Protein AF-A0A9J6BSJ5-F1 (afdb_monomer)

Foldseek 3Di:
DFWAWADKAKVVGAKAWPDDDDARDPDDTDIDGDDDPVPQKMKMWIAHNNRDIDIDIDGNPDPPADPVRVVVVVVVVVVVVVVVVVVVVVVVVVVVD

pLDDT: mean 87.72, std 9.27, range [51.38, 98.25]

Nearest PDB structures (foldseek):
  8gl6-assembly1_D  TM=4.924E-01  e=3.866E+00  Flavobacterium johnsoniae
  1qpx-assembly1_A  TM=4.920E-01  e=9.044E+00  Escherichia coli
  8sr0-assembly1_X  TM=4.130E-01  e=8.075E+00  Homo sapiens

Structure (mmCIF, N/CA/C/O backbone):
data_AF-A0A9J6BSJ5-F1
#
_entry.id   AF-A0A9J6BSJ5-F1
#
loop_
_atom_site.group_PDB
_atom_site.id
_atom_site.type_symbol
_atom_site.label_atom_id
_atom_site.label_alt_id
_atom_site.label_comp_id
_atom_site.label_asym_id
_atom_site.label_entity_id
_atom_site.label_seq_id
_atom_site.pdbx_PDB_ins_code
_atom_site.Cartn_x
_atom_site.Cartn_y
_atom_site.Cartn_z
_atom_site.occupancy
_atom_site.B_iso_or_equiv
_atom_site.auth_seq_id
_atom_site.auth_comp_id
_atom_site.auth_asym_id
_atom_site.auth_atom_id
_atom_site.pdbx_PDB_model_num
ATOM 1 N N . MET A 1 1 ? 21.051 12.682 -23.744 1.00 51.38 1 MET A N 1
ATOM 2 C CA . MET A 1 1 ? 19.849 11.823 -23.658 1.00 51.38 1 MET A CA 1
ATOM 3 C C . MET A 1 1 ? 20.284 10.402 -23.303 1.00 51.38 1 MET A C 1
ATOM 5 O O . MET A 1 1 ? 20.485 9.601 -24.200 1.00 51.38 1 MET A O 1
ATOM 9 N N . GLN A 1 2 ? 20.539 10.109 -22.024 1.00 67.94 2 GLN A N 1
ATOM 10 C CA . GLN A 1 2 ? 21.129 8.825 -21.585 1.00 67.94 2 GLN A CA 1
ATOM 11 C C . GLN A 1 2 ? 20.303 8.121 -20.488 1.00 67.94 2 GLN A C 1
ATOM 13 O O . GLN A 1 2 ? 20.798 7.215 -19.839 1.00 67.94 2 GLN A O 1
ATOM 18 N N . THR A 1 3 ? 19.058 8.536 -20.234 1.00 80.88 3 THR A N 1
ATOM 19 C CA . THR A 1 3 ? 18.275 8.051 -19.074 1.00 80.88 3 THR A CA 1
ATOM 20 C C . THR A 1 3 ? 16.784 7.865 -19.377 1.00 80.88 3 THR A C 1
ATOM 22 O O . THR A 1 3 ? 15.946 8.071 -18.509 1.00 80.88 3 THR A O 1
ATOM 25 N N . GLY A 1 4 ? 16.434 7.518 -20.617 1.00 89.06 4 GLY A N 1
ATOM 26 C CA . GLY A 1 4 ? 15.037 7.306 -21.009 1.00 89.06 4 GLY A CA 1
ATOM 27 C C . GLY A 1 4 ? 14.550 5.875 -20.777 1.00 89.06 4 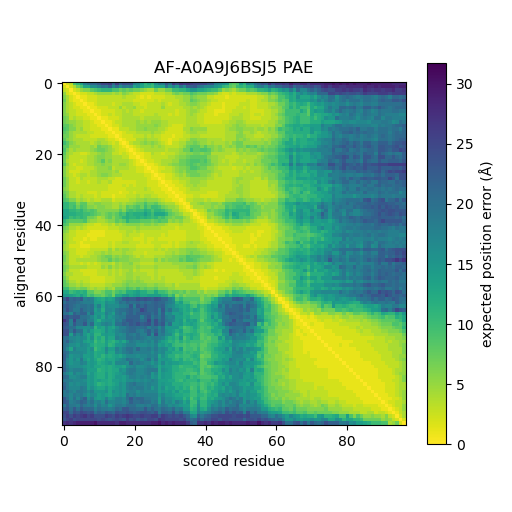GLY A C 1
ATOM 28 O O . GLY A 1 4 ? 15.348 4.936 -20.813 1.00 89.06 4 GLY A O 1
ATOM 29 N N . LEU A 1 5 ? 13.240 5.704 -20.588 1.00 91.19 5 LEU A N 1
ATOM 30 C CA . LEU A 1 5 ? 12.600 4.410 -20.352 1.00 91.19 5 LEU A CA 1
ATOM 31 C C . LEU A 1 5 ? 12.732 3.501 -21.582 1.00 91.19 5 LEU A C 1
ATOM 33 O O . LEU A 1 5 ? 12.286 3.847 -22.673 1.00 91.19 5 LEU A O 1
ATOM 37 N N . LEU A 1 6 ? 13.320 2.320 -21.407 1.00 92.19 6 LEU A N 1
ATOM 38 C CA . LEU A 1 6 ? 13.467 1.298 -22.444 1.00 92.19 6 LEU A CA 1
ATOM 39 C C . LEU A 1 6 ? 12.345 0.261 -22.372 1.00 92.19 6 LEU A C 1
ATOM 41 O O . LEU A 1 6 ? 11.740 -0.069 -23.387 1.00 92.19 6 LEU A O 1
ATOM 45 N N . SER A 1 7 ? 12.083 -0.286 -21.185 1.00 89.81 7 SER A N 1
ATOM 46 C CA . SER A 1 7 ? 11.036 -1.295 -21.005 1.00 89.81 7 SER A CA 1
ATOM 47 C C . SER A 1 7 ? 10.517 -1.318 -19.576 1.00 89.81 7 SER A C 1
ATOM 49 O O . SER A 1 7 ? 11.223 -0.939 -18.645 1.00 89.81 7 SER A O 1
ATOM 51 N N . MET A 1 8 ? 9.286 -1.789 -19.407 1.00 91.12 8 MET A N 1
ATOM 52 C CA . MET A 1 8 ? 8.659 -2.002 -18.108 1.00 91.12 8 MET A CA 1
ATOM 53 C C . MET A 1 8 ? 8.035 -3.396 -18.093 1.00 91.12 8 MET A C 1
ATOM 55 O O . MET A 1 8 ? 7.424 -3.812 -19.077 1.00 91.12 8 MET A O 1
ATOM 59 N N . ARG A 1 9 ? 8.222 -4.132 -16.999 1.00 92.19 9 ARG A N 1
ATOM 60 C CA . ARG A 1 9 ? 7.686 -5.484 -16.800 1.00 92.19 9 ARG A CA 1
ATOM 61 C C . ARG A 1 9 ? 7.136 -5.620 -15.389 1.00 92.19 9 ARG A C 1
ATOM 63 O O . ARG A 1 9 ? 7.602 -4.931 -14.486 1.00 92.19 9 ARG A O 1
ATOM 70 N N . SER A 1 10 ? 6.178 -6.517 -15.201 1.00 92.06 10 SER A N 1
ATOM 71 C CA . SER A 1 10 ? 5.682 -6.898 -13.880 1.00 92.06 10 SER A CA 1
ATOM 72 C C . SER A 1 10 ? 5.978 -8.364 -13.593 1.00 92.06 10 SER A C 1
ATOM 74 O O . SER A 1 10 ? 5.979 -9.188 -14.506 1.00 92.06 10 SER A O 1
ATOM 76 N N . THR A 1 11 ? 6.175 -8.678 -12.319 1.00 91.25 11 THR A N 1
ATOM 77 C CA . THR A 1 11 ? 6.203 -10.039 -11.789 1.00 91.25 11 THR A CA 1
ATOM 78 C C . THR A 1 11 ? 5.156 -10.127 -10.674 1.00 91.25 11 THR A C 1
ATOM 80 O O . THR A 1 11 ? 5.326 -9.440 -9.659 1.00 91.25 11 THR A O 1
ATOM 83 N N . PRO A 1 12 ? 4.087 -10.926 -10.839 1.00 88.88 12 PRO A N 1
ATOM 84 C CA . PRO A 1 12 ? 3.778 -11.764 -12.009 1.00 88.88 12 PRO A CA 1
ATOM 85 C C . PRO A 1 12 ? 3.428 -10.938 -13.266 1.00 88.88 12 PRO A C 1
ATOM 87 O O . PRO A 1 12 ? 3.158 -9.733 -13.195 1.00 88.88 12 PRO A O 1
ATOM 90 N N . GLU A 1 13 ? 3.478 -11.576 -14.437 1.00 87.62 13 GLU A N 1
ATOM 91 C CA . GLU A 1 13 ? 3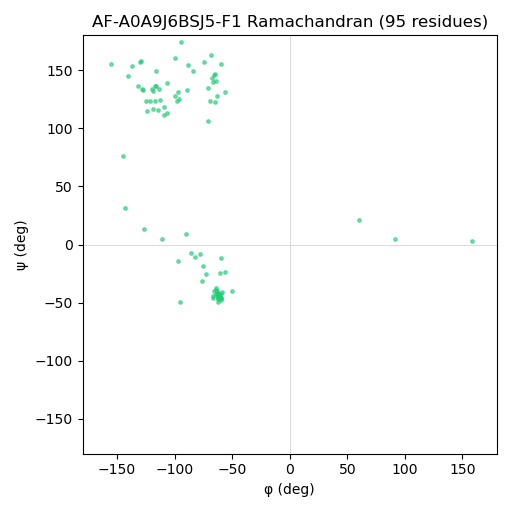.149 -10.916 -15.706 1.00 87.62 13 GLU A CA 1
ATOM 92 C C . GLU A 1 13 ? 1.659 -10.540 -15.756 1.00 87.62 13 GLU A C 1
ATOM 94 O O . GLU A 1 13 ? 0.799 -11.298 -15.316 1.00 87.62 13 GLU A O 1
ATOM 99 N N . GLY A 1 14 ? 1.349 -9.355 -16.285 1.00 87.06 14 GLY A N 1
ATOM 100 C CA . GLY A 1 14 ? -0.028 -8.839 -16.325 1.00 87.06 14 GLY A CA 1
ATOM 101 C C . GLY A 1 14 ? -0.149 -7.320 -16.461 1.00 87.06 14 GLY A C 1
ATOM 102 O O . GLY A 1 14 ? -1.250 -6.776 -16.415 1.00 87.06 14 GLY A O 1
ATOM 103 N N . LEU A 1 15 ? 0.972 -6.612 -16.599 1.00 89.38 15 LEU A N 1
ATOM 104 C CA . LEU A 1 15 ? 0.991 -5.174 -16.821 1.00 89.38 15 LEU A CA 1
ATOM 105 C C . LEU A 1 15 ? 0.465 -4.817 -18.222 1.00 89.38 15 LEU A C 1
ATOM 107 O O . LEU A 1 15 ? 1.022 -5.245 -19.231 1.00 89.38 15 LEU A O 1
ATOM 111 N N . VAL A 1 16 ? -0.569 -3.980 -18.284 1.00 91.44 16 VAL A N 1
ATOM 112 C CA . VAL A 1 16 ? -1.173 -3.485 -19.527 1.00 91.44 16 VAL A CA 1
ATOM 113 C C . VAL A 1 16 ? -0.846 -2.006 -19.692 1.00 91.44 16 VAL A C 1
ATOM 11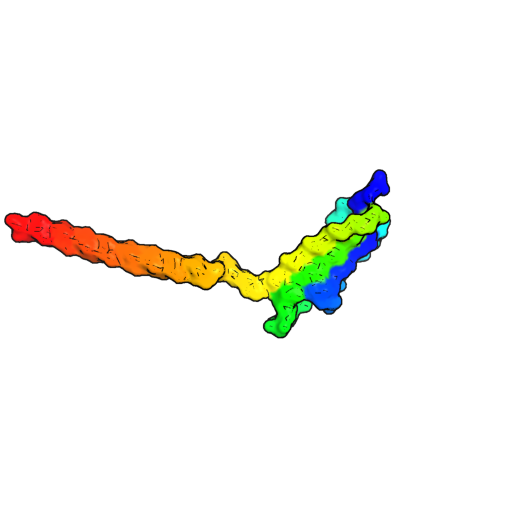5 O O . VAL A 1 16 ? -1.239 -1.178 -18.869 1.00 91.44 16 VAL A O 1
ATOM 118 N N . LEU A 1 17 ? -0.133 -1.649 -20.759 1.00 90.00 17 LEU A N 1
ATOM 119 C CA . LEU A 1 17 ? 0.132 -0.247 -21.077 1.00 90.00 17 LEU A CA 1
ATOM 120 C C . LEU A 1 17 ? -1.133 0.458 -21.561 1.00 90.00 17 LEU A C 1
ATOM 122 O O . LEU A 1 17 ? -1.856 -0.067 -22.405 1.00 90.00 17 LEU A O 1
ATOM 126 N N . ARG A 1 18 ? -1.380 1.671 -21.051 1.00 87.62 18 ARG A N 1
ATOM 127 C CA . ARG A 1 18 ? -2.510 2.500 -21.503 1.00 87.62 18 ARG A CA 1
ATOM 128 C C . ARG A 1 18 ? -2.245 3.153 -22.852 1.00 87.62 18 ARG A C 1
ATOM 130 O O . ARG A 1 18 ? -3.177 3.355 -23.624 1.00 87.62 18 ARG A O 1
ATOM 137 N N . SER A 1 19 ? -0.985 3.470 -23.127 1.00 86.50 19 SER A N 1
ATOM 138 C CA . SER A 1 19 ? -0.529 4.046 -24.385 1.00 86.50 19 SER A CA 1
ATOM 139 C C . SER A 1 19 ? 0.811 3.431 -24.798 1.00 86.50 19 SER A C 1
ATOM 141 O O . SER A 1 19 ? 1.641 3.112 -23.941 1.00 86.50 19 SER A O 1
ATOM 143 N N . PRO A 1 20 ? 1.045 3.238 -26.108 1.00 86.00 20 PRO A N 1
ATOM 144 C CA . PRO A 1 20 ? 2.368 2.890 -26.601 1.00 86.00 20 PRO A CA 1
ATOM 145 C C . PRO A 1 20 ? 3.330 4.061 -26.365 1.00 86.00 20 PRO A C 1
ATOM 147 O O . PRO A 1 20 ? 2.943 5.223 -26.477 1.00 86.00 20 PRO A O 1
ATOM 150 N N . PHE A 1 21 ? 4.591 3.752 -26.076 1.00 88.88 21 PHE A N 1
ATOM 151 C CA . PHE A 1 21 ? 5.648 4.744 -25.887 1.00 88.88 21 PHE A CA 1
ATOM 152 C C . PHE A 1 21 ? 6.877 4.385 -26.726 1.00 88.88 21 PHE A C 1
ATOM 154 O O . PHE A 1 21 ? 7.079 3.227 -27.097 1.00 88.88 21 PHE A O 1
ATOM 161 N N . VAL A 1 22 ? 7.707 5.384 -27.025 1.00 88.75 22 VAL A N 1
ATOM 162 C CA . VAL A 1 22 ? 8.970 5.191 -27.749 1.00 88.75 22 VAL A CA 1
ATOM 163 C C . VAL A 1 22 ? 10.090 4.906 -26.752 1.00 88.75 22 VAL A C 1
ATOM 165 O O . VAL A 1 22 ? 10.242 5.619 -25.759 1.00 88.75 22 VAL A O 1
ATOM 168 N N . ALA A 1 23 ? 10.900 3.881 -27.020 1.00 89.31 23 ALA A N 1
ATOM 169 C CA . ALA A 1 23 ? 12.060 3.562 -26.194 1.00 89.31 23 ALA A CA 1
ATOM 170 C C . ALA A 1 23 ? 13.012 4.767 -26.089 1.00 89.31 23 ALA A C 1
ATOM 172 O O . ALA A 1 23 ? 13.374 5.380 -27.092 1.00 89.31 23 ALA A O 1
ATOM 173 N N . GLY A 1 24 ? 13.426 5.099 -24.867 1.00 88.56 24 GLY A N 1
ATOM 174 C CA . GLY A 1 24 ? 14.209 6.296 -24.568 1.00 88.56 24 GLY A CA 1
ATOM 175 C C . GLY A 1 24 ? 13.380 7.527 -24.201 1.00 88.56 24 GLY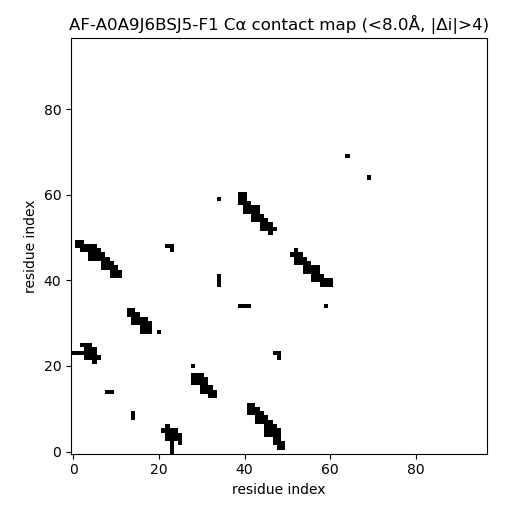 A C 1
ATOM 176 O O . GLY A 1 24 ? 13.962 8.596 -24.005 1.00 88.56 24 GLY A O 1
ATOM 177 N N . THR A 1 25 ? 12.056 7.397 -24.081 1.00 89.81 25 THR A N 1
ATOM 178 C CA . THR A 1 25 ? 11.202 8.501 -23.633 1.00 89.81 25 THR A CA 1
ATOM 179 C C . THR A 1 25 ? 11.500 8.908 -22.188 1.00 89.81 25 THR A C 1
ATOM 181 O O . THR A 1 25 ? 11.855 8.078 -21.349 1.00 89.81 25 THR A O 1
ATOM 184 N N . ASN A 1 26 ? 11.354 10.202 -21.909 1.00 89.31 26 ASN A N 1
ATOM 185 C CA . ASN A 1 26 ? 11.302 10.750 -20.548 1.00 89.31 26 ASN A CA 1
ATOM 186 C C . ASN A 1 26 ? 9.895 11.273 -20.217 1.00 89.31 26 ASN A C 1
ATOM 188 O O . ASN A 1 26 ? 9.694 11.884 -19.172 1.00 89.31 26 ASN A O 1
ATOM 192 N N . GLU A 1 27 ? 8.941 11.070 -21.127 1.00 89.31 27 GLU A N 1
ATOM 193 C CA . GLU A 1 27 ? 7.538 11.389 -20.907 1.00 89.31 27 GLU A CA 1
ATOM 194 C C . GLU A 1 27 ? 6.905 10.352 -19.976 1.00 89.31 27 GLU A C 1
ATOM 196 O O . GLU A 1 27 ? 7.388 9.222 -19.844 1.00 89.31 27 GLU A O 1
ATOM 201 N N . GLU A 1 28 ? 5.819 10.745 -19.315 1.00 88.25 28 GLU A N 1
ATOM 202 C CA . GLU A 1 28 ? 5.080 9.856 -18.427 1.00 88.25 28 GLU A CA 1
ATOM 203 C C . GLU A 1 28 ? 4.497 8.671 -19.210 1.00 88.25 28 GLU A C 1
ATOM 205 O O . GLU A 1 28 ? 3.798 8.843 -20.209 1.00 88.25 28 GLU A O 1
ATOM 210 N N . VAL A 1 29 ? 4.770 7.453 -18.735 1.00 90.25 29 VAL A N 1
ATOM 211 C CA . VAL A 1 29 ? 4.213 6.217 -19.291 1.00 90.25 29 VAL A CA 1
ATOM 212 C C . VAL A 1 29 ? 3.308 5.581 -18.251 1.00 90.25 29 VAL A C 1
ATOM 214 O O . VAL A 1 29 ? 3.763 5.153 -17.190 1.00 90.25 29 VAL A O 1
ATOM 217 N N . THR A 1 30 ? 2.018 5.494 -18.566 1.00 91.25 30 THR A N 1
ATOM 218 C CA . THR A 1 30 ? 1.022 4.908 -17.669 1.00 91.25 30 THR A CA 1
ATOM 219 C C . THR A 1 30 ? 0.748 3.451 -18.031 1.00 91.25 30 THR A C 1
ATOM 221 O O . THR A 1 30 ? 0.424 3.116 -19.174 1.00 91.25 30 THR A O 1
ATOM 224 N N . ALA A 1 31 ? 0.786 2.581 -17.027 1.00 90.25 31 ALA A N 1
ATOM 225 C CA . ALA A 1 31 ? 0.385 1.188 -17.145 1.00 90.25 31 ALA A CA 1
ATOM 226 C C . ALA A 1 31 ? -0.597 0.809 -16.032 1.00 90.25 31 ALA A C 1
ATOM 228 O O . ALA A 1 31 ? -0.705 1.480 -15.007 1.00 90.25 31 ALA A O 1
ATOM 229 N N . THR A 1 32 ? -1.377 -0.240 -16.250 1.00 89.75 32 THR A N 1
ATOM 230 C CA . THR A 1 32 ? -2.365 -0.744 -15.300 1.00 89.75 32 THR A CA 1
ATOM 231 C C . THR A 1 32 ? -2.130 -2.227 -15.088 1.00 89.75 32 THR A C 1
ATOM 233 O O . THR A 1 32 ? -1.940 -2.976 -16.040 1.00 89.75 32 THR A O 1
ATOM 236 N N . TYR A 1 33 ? -2.123 -2.639 -13.828 1.00 88.06 33 TYR A N 1
ATOM 237 C CA . TYR A 1 33 ? -2.013 -4.030 -13.420 1.00 88.06 33 TYR A CA 1
ATOM 238 C C . TYR A 1 33 ? -3.270 -4.396 -12.633 1.00 88.06 33 TYR A C 1
ATOM 240 O O . TYR A 1 33 ? -3.707 -3.624 -11.778 1.00 88.06 33 TYR A O 1
ATOM 248 N N . SER A 1 34 ? -3.863 -5.548 -12.942 1.00 85.62 34 SER A N 1
ATOM 249 C CA . SER A 1 34 ? -5.022 -6.073 -12.223 1.00 85.62 34 SER A CA 1
ATOM 250 C C . SER A 1 34 ? -4.584 -7.286 -11.412 1.00 85.62 34 SER A C 1
ATOM 252 O O . SER A 1 34 ? -4.212 -8.312 -11.975 1.00 85.62 34 SER A O 1
ATOM 254 N N . ALA A 1 35 ? -4.587 -7.134 -10.089 1.00 81.94 35 ALA A N 1
ATOM 255 C CA . ALA A 1 35 ? -4.301 -8.216 -9.158 1.00 81.94 35 ALA A CA 1
ATOM 256 C C . ALA A 1 35 ? -5.564 -9.047 -8.897 1.00 81.94 35 ALA A C 1
ATOM 258 O O . ALA A 1 35 ? -6.676 -8.514 -8.890 1.00 81.94 35 ALA A O 1
ATOM 259 N N . SER A 1 36 ? -5.384 -10.338 -8.626 1.00 79.62 36 SER A N 1
ATOM 260 C CA . SER A 1 36 ? -6.440 -11.184 -8.060 1.00 79.62 36 SER A CA 1
ATOM 261 C C . SER A 1 36 ? -6.234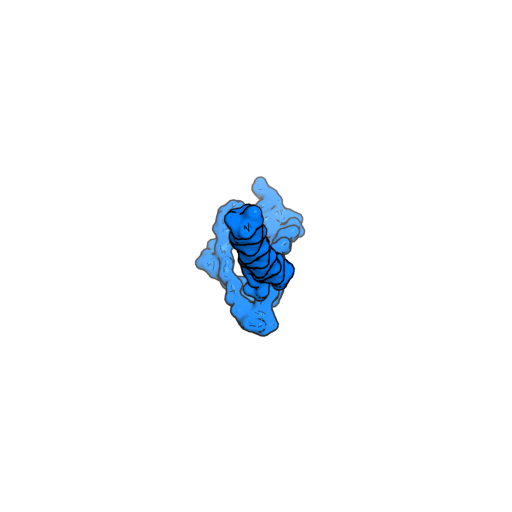 -11.328 -6.552 1.00 79.62 36 SER A C 1
ATOM 263 O O . SER A 1 36 ? -5.121 -11.147 -6.061 1.00 79.62 36 SER A O 1
ATOM 265 N N . CYS A 1 37 ? -7.276 -11.719 -5.816 1.00 76.56 37 CYS A N 1
ATOM 266 C CA . CYS A 1 37 ? -7.202 -11.951 -4.367 1.00 76.56 37 CYS A CA 1
ATOM 267 C C . CYS A 1 37 ? -6.191 -13.041 -3.956 1.00 76.56 37 CYS A C 1
ATOM 269 O O . CYS A 1 37 ? -5.921 -13.204 -2.773 1.00 76.56 37 CYS A O 1
ATOM 271 N N . CYS A 1 38 ? -5.664 -13.816 -4.909 1.00 76.56 38 CYS A N 1
ATOM 272 C CA . CYS A 1 38 ? -4.683 -14.871 -4.662 1.00 76.56 38 CYS A CA 1
ATOM 273 C C . CYS A 1 38 ? -3.237 -14.420 -4.915 1.00 76.56 38 CYS A C 1
ATOM 275 O O . CYS A 1 38 ? -2.318 -15.118 -4.501 1.00 76.56 38 CYS A O 1
ATOM 277 N N . GLU A 1 39 ? -3.033 -13.279 -5.583 1.00 76.94 39 GLU A N 1
ATOM 278 C CA . GLU A 1 39 ? -1.707 -12.712 -5.847 1.00 76.94 39 GLU A CA 1
ATOM 279 C C . GLU A 1 39 ? -1.776 -11.169 -5.798 1.00 76.94 39 GLU A C 1
ATOM 281 O O . GLU A 1 39 ? -1.812 -10.494 -6.835 1.00 76.94 39 GLU A O 1
ATOM 286 N N . PRO A 1 40 ? -1.845 -10.593 -4.585 1.00 79.25 40 PRO A N 1
ATOM 287 C CA . PRO A 1 40 ? -2.014 -9.155 -4.361 1.00 79.25 40 PRO A CA 1
ATOM 288 C C . PRO A 1 40 ? -0.692 -8.388 -4.450 1.00 79.25 40 PRO A C 1
ATOM 290 O O . PRO A 1 40 ? -0.679 -7.156 -4.489 1.00 79.25 40 PRO A O 1
ATOM 293 N N . ARG A 1 41 ? 0.430 -9.112 -4.497 1.00 87.12 41 ARG A N 1
ATOM 294 C CA . ARG A 1 41 ? 1.774 -8.552 -4.587 1.00 87.12 41 ARG A CA 1
ATOM 295 C C 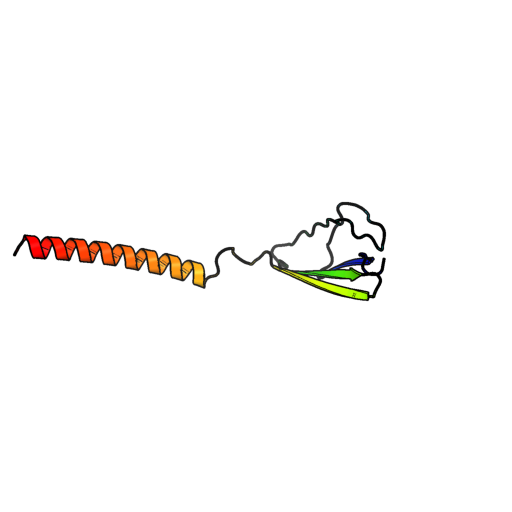. ARG A 1 41 ? 2.223 -8.523 -6.036 1.00 87.12 41 ARG A C 1
AT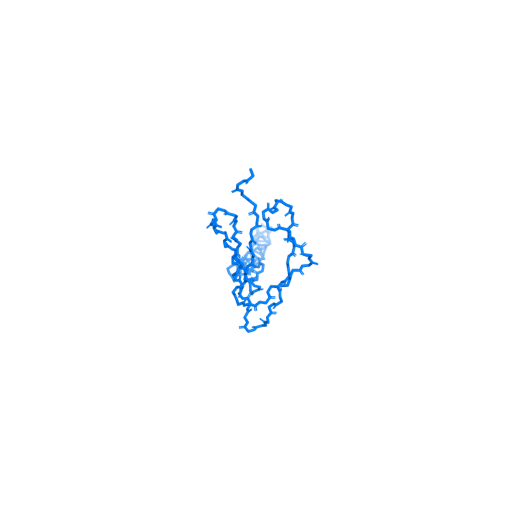OM 297 O O . ARG A 1 41 ? 2.272 -9.550 -6.704 1.00 87.12 41 ARG A O 1
ATOM 304 N N . VAL A 1 42 ? 2.617 -7.346 -6.501 1.00 89.50 42 VAL A N 1
ATOM 305 C CA . VAL A 1 42 ? 3.201 -7.156 -7.826 1.00 89.50 42 VAL A CA 1
ATOM 306 C C . VAL A 1 42 ? 4.505 -6.391 -7.721 1.00 89.50 42 VAL A C 1
ATOM 308 O O . VAL A 1 42 ? 4.619 -5.377 -7.038 1.00 89.50 42 VAL A O 1
ATOM 311 N N . THR A 1 43 ? 5.513 -6.888 -8.421 1.00 92.50 43 THR A N 1
ATOM 312 C CA . THR A 1 43 ? 6.812 -6.237 -8.547 1.00 92.50 43 THR A CA 1
ATOM 313 C C . THR A 1 43 ? 6.931 -5.664 -9.948 1.00 92.50 43 THR A C 1
ATOM 315 O O . THR A 1 43 ? 6.982 -6.416 -10.914 1.00 92.50 43 THR A O 1
ATOM 318 N N . ILE A 1 44 ? 6.967 -4.343 -10.076 1.00 92.88 44 ILE A N 1
ATOM 319 C CA . ILE A 1 44 ? 7.138 -3.649 -11.352 1.00 92.88 44 ILE A CA 1
ATOM 320 C C . ILE A 1 44 ? 8.608 -3.275 -11.496 1.00 92.88 44 ILE A C 1
ATOM 322 O O . ILE A 1 44 ? 9.153 -2.571 -10.651 1.00 92.88 44 ILE A O 1
ATOM 326 N N . THR A 1 45 ? 9.245 -3.710 -12.576 1.00 93.94 45 THR A N 1
ATOM 327 C CA . THR A 1 45 ? 10.635 -3.378 -12.897 1.00 93.94 45 THR A CA 1
ATOM 328 C C . THR A 1 45 ? 10.687 -2.584 -14.194 1.00 93.94 45 THR A C 1
ATOM 330 O O . THR A 1 45 ? 10.212 -3.036 -15.236 1.00 93.94 45 THR A O 1
ATOM 333 N N . ALA A 1 46 ? 11.283 -1.398 -14.127 1.00 93.12 46 ALA A N 1
ATOM 334 C CA . ALA A 1 46 ? 11.557 -0.532 -15.261 1.00 93.12 46 ALA A CA 1
ATOM 335 C C . ALA A 1 46 ? 13.055 -0.539 -15.583 1.00 93.12 46 ALA A C 1
ATOM 337 O O . ALA A 1 46 ? 13.890 -0.479 -14.678 1.00 93.12 46 ALA A O 1
ATOM 338 N N . TYR A 1 47 ? 13.379 -0.578 -16.872 1.00 92.81 47 TYR A N 1
ATOM 339 C CA . TYR A 1 47 ? 14.737 -0.511 -17.400 1.00 92.81 47 TYR A CA 1
ATOM 340 C C . TYR A 1 47 ? 14.905 0.753 -18.229 1.00 92.81 47 TYR A C 1
ATOM 342 O O . TYR A 1 47 ? 14.034 1.061 -19.044 1.00 92.81 47 TYR A O 1
ATOM 350 N N . ASP A 1 48 ? 16.025 1.449 -18.065 1.00 92.12 48 ASP A N 1
ATOM 351 C CA . ASP A 1 48 ? 16.410 2.562 -18.934 1.00 92.12 48 ASP A CA 1
ATOM 352 C C . ASP A 1 48 ? 17.351 2.118 -20.074 1.00 92.12 48 ASP A C 1
ATOM 354 O O . ASP A 1 48 ? 17.782 0.962 -20.150 1.00 92.12 48 ASP A O 1
ATOM 358 N N . LEU A 1 49 ? 17.672 3.040 -20.987 1.00 91.62 49 LEU A N 1
ATOM 359 C CA . LEU A 1 49 ? 18.613 2.798 -22.092 1.00 91.62 49 LEU A CA 1
ATOM 360 C C . LEU A 1 49 ? 20.031 2.421 -21.633 1.00 91.62 49 LEU A C 1
ATOM 362 O O . LEU A 1 49 ? 20.757 1.751 -22.368 1.00 91.62 49 LEU A O 1
ATOM 366 N N . ASN A 1 50 ? 20.417 2.809 -20.418 1.00 91.06 50 ASN A N 1
ATOM 367 C CA . ASN A 1 50 ? 21.714 2.503 -19.825 1.00 91.06 50 ASN A CA 1
ATOM 368 C C . ASN A 1 50 ? 21.696 1.184 -19.035 1.00 91.06 50 ASN A C 1
ATOM 370 O O . ASN A 1 50 ? 22.675 0.857 -18.363 1.00 91.06 50 ASN A O 1
ATOM 374 N N . ARG A 1 51 ? 20.609 0.405 -19.142 1.00 86.56 51 ARG A N 1
ATOM 375 C CA . ARG A 1 51 ? 20.367 -0.843 -18.401 1.00 86.56 51 ARG A CA 1
ATOM 376 C C . ARG A 1 51 ? 20.343 -0.660 -16.885 1.00 86.56 51 ARG A C 1
ATOM 378 O O . ARG A 1 51 ? 20.512 -1.633 -16.151 1.00 86.56 51 ARG A O 1
ATOM 385 N N . ASN A 1 52 ? 20.110 0.555 -16.405 1.00 90.62 52 ASN A N 1
ATOM 386 C CA . ASN A 1 52 ? 19.745 0.748 -15.017 1.00 90.62 52 ASN A CA 1
ATOM 387 C C . ASN A 1 52 ? 18.358 0.147 -14.794 1.00 90.62 52 ASN A C 1
ATOM 389 O O . ASN A 1 52 ? 17.484 0.249 -15.659 1.00 90.62 52 ASN A O 1
ATOM 393 N N . GLN A 1 53 ? 18.160 -0.451 -13.626 1.00 92.00 53 GLN A N 1
ATOM 394 C CA . GLN A 1 53 ? 16.878 -1.019 -13.240 1.00 92.00 53 GLN A CA 1
ATOM 395 C C . GLN A 1 53 ? 16.329 -0.299 -12.018 1.00 92.00 53 GLN A C 1
ATOM 397 O O . GLN A 1 53 ? 17.041 -0.026 -11.048 1.00 92.00 53 GLN A O 1
ATOM 402 N N . ARG A 1 54 ? 15.035 -0.006 -12.059 1.00 91.69 54 ARG A N 1
ATOM 403 C CA . ARG A 1 54 ? 14.280 0.492 -10.916 1.00 91.69 54 ARG A CA 1
ATOM 404 C C . ARG A 1 54 ? 13.091 -0.415 -10.695 1.00 91.69 54 ARG A C 1
ATOM 406 O O . ARG A 1 54 ? 12.290 -0.625 -11.600 1.00 91.69 54 ARG A O 1
ATOM 413 N N . THR A 1 55 ? 13.005 -0.945 -9.485 1.00 92.06 55 THR A N 1
ATOM 414 C CA . THR A 1 55 ? 11.958 -1.876 -9.088 1.00 92.06 55 THR A CA 1
ATOM 415 C C . THR A 1 55 ? 11.082 -1.228 -8.031 1.00 92.06 55 THR A C 1
ATOM 417 O O . THR A 1 55 ? 11.587 -0.635 -7.079 1.00 92.06 55 THR A O 1
ATOM 420 N N . LEU A 1 56 ? 9.773 -1.348 -8.212 1.00 90.44 56 LEU A N 1
ATOM 421 C CA . LEU A 1 56 ? 8.749 -0.923 -7.275 1.00 90.44 56 LEU A CA 1
ATOM 422 C C . LEU A 1 56 ? 7.904 -2.140 -6.917 1.00 90.44 56 LEU A C 1
ATOM 424 O O . LEU A 1 56 ? 7.350 -2.794 -7.798 1.00 90.44 56 LEU A O 1
ATOM 428 N N . GLN A 1 57 ? 7.808 -2.445 -5.630 1.00 89.12 57 GLN A N 1
ATOM 429 C CA . GLN A 1 57 ? 6.937 -3.500 -5.135 1.00 89.12 57 GLN A CA 1
ATOM 430 C C . GLN A 1 57 ? 5.659 -2.865 -4.597 1.00 89.12 57 GLN A C 1
ATOM 432 O O . GLN A 1 57 ? 5.718 -1.934 -3.797 1.00 89.12 57 GLN A O 1
ATOM 437 N N . LEU A 1 58 ? 4.517 -3.350 -5.068 1.00 84.75 58 LEU A N 1
ATOM 438 C CA . LEU A 1 58 ? 3.194 -2.920 -4.643 1.00 84.75 58 LEU A CA 1
ATOM 439 C C . LEU A 1 58 ? 2.480 -4.123 -4.039 1.00 84.75 58 LEU A C 1
ATOM 441 O O . LEU A 1 58 ? 2.468 -5.200 -4.637 1.00 84.75 58 LEU A O 1
ATOM 445 N N . ASN A 1 59 ? 1.886 -3.937 -2.869 1.00 82.06 59 ASN A N 1
ATOM 446 C CA . ASN A 1 59 ? 1.041 -4.930 -2.233 1.00 82.06 59 ASN A CA 1
ATOM 447 C C . ASN A 1 59 ? -0.360 -4.339 -2.067 1.00 82.06 59 ASN A C 1
ATOM 449 O O . ASN A 1 59 ? -0.538 -3.338 -1.381 1.00 82.06 59 ASN A O 1
ATOM 453 N N . VAL A 1 60 ? -1.345 -4.934 -2.736 1.00 70.25 60 VAL A N 1
ATOM 454 C CA . VAL A 1 60 ? -2.749 -4.496 -2.658 1.00 70.25 60 VAL A CA 1
ATOM 455 C C . VAL A 1 60 ? -3.388 -4.923 -1.329 1.00 70.25 60 VAL A C 1
ATOM 457 O O . VAL A 1 60 ? -4.383 -4.333 -0.918 1.00 70.25 60 VAL A O 1
ATOM 460 N N . ASP A 1 61 ? -2.789 -5.894 -0.634 1.00 70.12 61 ASP A N 1
ATOM 461 C CA . ASP A 1 61 ? -3.252 -6.363 0.673 1.00 70.12 61 ASP A CA 1
ATOM 462 C C . ASP A 1 61 ? -2.879 -5.443 1.832 1.00 70.12 61 ASP A C 1
ATOM 464 O O . ASP A 1 61 ? -3.330 -5.713 2.938 1.00 70.12 61 ASP A O 1
ATOM 468 N N . ASP A 1 62 ? -2.060 -4.401 1.643 1.00 65.94 62 ASP A N 1
ATOM 469 C CA . ASP A 1 62 ? -1.644 -3.559 2.767 1.00 65.94 62 ASP A CA 1
ATOM 470 C C . ASP A 1 62 ? -2.837 -2.712 3.254 1.00 65.94 62 ASP A C 1
ATOM 472 O O . ASP A 1 62 ? -3.227 -1.746 2.583 1.00 65.94 62 ASP A O 1
ATOM 476 N N . PRO A 1 63 ? -3.446 -3.029 4.417 1.00 65.00 63 PRO A N 1
ATOM 477 C CA . PRO A 1 63 ? -4.498 -2.190 4.957 1.00 65.00 63 PRO A CA 1
ATOM 478 C C . PRO A 1 63 ? -3.910 -0.818 5.301 1.00 65.00 63 PRO A C 1
ATOM 480 O O . PRO A 1 63 ? -2.813 -0.708 5.849 1.00 65.00 63 PRO A O 1
ATOM 483 N N . TRP A 1 64 ? -4.670 0.247 5.032 1.00 68.94 64 TRP A N 1
ATOM 484 C CA . TRP A 1 64 ? -4.265 1.624 5.351 1.00 68.94 64 TRP A CA 1
ATOM 485 C C . TRP A 1 64 ? -3.924 1.822 6.843 1.00 68.94 64 TRP A C 1
ATOM 487 O O . TRP A 1 64 ? -3.143 2.706 7.191 1.00 68.94 64 TRP A O 1
ATOM 497 N N . LEU A 1 65 ? -4.465 0.968 7.721 1.00 71.44 65 LEU A N 1
ATOM 498 C CA . LEU A 1 65 ? -4.029 0.825 9.106 1.00 71.44 65 LEU A CA 1
ATOM 499 C C . LEU A 1 65 ? -3.381 -0.541 9.320 1.00 71.44 65 LEU A C 1
ATOM 501 O O . LEU A 1 65 ? -4.029 -1.571 9.144 1.00 71.44 65 LEU A O 1
ATOM 505 N N . SER A 1 66 ? -2.145 -0.536 9.819 1.00 81.69 66 SER A N 1
ATOM 506 C CA . SER A 1 66 ? -1.532 -1.741 10.372 1.00 81.69 66 SER A CA 1
ATOM 507 C C . SER A 1 66 ? -2.354 -2.275 11.549 1.00 81.69 66 SER A C 1
ATOM 509 O O . SER A 1 66 ? -3.041 -1.516 12.241 1.00 81.69 66 SER A O 1
ATOM 511 N N . GLU A 1 67 ? -2.238 -3.573 11.829 1.00 84.12 67 GLU A N 1
ATOM 512 C CA . GLU A 1 67 ? -2.856 -4.213 13.001 1.00 84.12 67 GLU A CA 1
ATOM 513 C C . GLU A 1 67 ? -2.535 -3.447 14.298 1.00 84.12 67 GLU A C 1
ATOM 515 O O . GLU A 1 67 ? -3.410 -3.194 15.131 1.00 84.12 67 GLU A O 1
ATOM 520 N N . TYR A 1 68 ? -1.291 -2.973 14.417 1.00 86.75 68 TYR A N 1
ATOM 521 C CA . TYR A 1 68 ? -0.827 -2.125 15.514 1.00 86.75 68 TYR A CA 1
ATOM 522 C C . TYR A 1 68 ? -1.534 -0.763 15.563 1.00 86.75 68 TYR A C 1
ATOM 524 O O . TYR A 1 68 ? -1.838 -0.263 16.649 1.00 86.75 68 TYR A O 1
ATOM 532 N N . GLY A 1 69 ? -1.819 -0.161 14.404 1.00 89.75 69 GLY A N 1
ATOM 533 C CA . GLY A 1 69 ? -2.558 1.096 14.299 1.00 89.75 69 GLY A CA 1
ATOM 534 C C . GLY A 1 69 ? -3.975 0.969 14.854 1.00 89.75 69 GLY A C 1
ATOM 535 O O . GLY A 1 69 ? -4.386 1.782 15.681 1.00 89.75 69 GLY A O 1
ATOM 536 N N . ILE A 1 70 ? -4.690 -0.094 14.476 1.00 90.62 70 ILE A N 1
ATOM 537 C CA . ILE A 1 70 ? -6.055 -0.360 14.957 1.00 90.62 70 ILE A CA 1
ATOM 538 C C . ILE A 1 70 ? -6.047 -0.560 16.475 1.00 90.62 70 ILE A C 1
ATOM 540 O O . ILE A 1 70 ? -6.805 0.098 17.191 1.00 90.62 70 ILE A O 1
ATOM 544 N N . ALA A 1 71 ? -5.152 -1.414 16.981 1.00 93.44 71 ALA A N 1
ATOM 545 C CA . ALA A 1 71 ? -5.046 -1.693 18.411 1.00 93.44 71 ALA A CA 1
ATOM 546 C C . ALA A 1 71 ? -4.754 -0.426 19.236 1.00 93.44 71 ALA A C 1
ATOM 548 O O . ALA A 1 71 ? -5.352 -0.222 20.292 1.00 93.44 71 ALA A O 1
ATOM 549 N N . THR A 1 72 ? -3.883 0.454 18.735 1.00 95.50 72 THR A N 1
ATOM 550 C CA . THR A 1 72 ? -3.510 1.701 19.419 1.00 95.50 72 THR A CA 1
ATOM 551 C C . THR A 1 72 ? -4.682 2.676 19.498 1.00 95.50 72 THR A C 1
ATOM 553 O O . THR A 1 72 ? -4.934 3.243 20.561 1.00 95.50 72 THR A O 1
ATOM 556 N N . VAL A 1 73 ? -5.432 2.849 18.402 1.00 96.00 73 VAL A N 1
ATOM 557 C CA . VAL A 1 73 ? -6.618 3.722 18.377 1.00 96.00 73 VAL A CA 1
ATOM 558 C C . VAL A 1 73 ? -7.679 3.211 19.350 1.00 96.00 73 VAL A C 1
ATOM 560 O O . VAL A 1 73 ? -8.205 3.983 20.152 1.00 96.00 73 VAL A O 1
ATOM 563 N N . VAL A 1 74 ? -7.946 1.903 19.342 1.00 96.94 74 VAL A N 1
ATOM 564 C CA . VAL A 1 74 ? -8.913 1.282 20.257 1.00 96.94 74 VAL A CA 1
ATOM 565 C C . VAL A 1 74 ? -8.485 1.468 21.715 1.00 96.94 74 VAL A C 1
ATOM 567 O O . VAL A 1 74 ? -9.296 1.887 22.543 1.00 96.94 74 VAL A O 1
ATOM 570 N N . LEU A 1 75 ? -7.210 1.226 22.032 1.00 97.62 75 LEU A N 1
ATOM 571 C CA . LEU A 1 75 ? -6.675 1.403 23.381 1.00 97.62 75 LEU A CA 1
ATOM 572 C C . LEU A 1 75 ? -6.773 2.862 23.852 1.00 97.62 75 LEU A C 1
ATOM 574 O O . LEU A 1 75 ? -7.170 3.111 24.990 1.00 97.62 75 LEU A O 1
ATOM 578 N N . ALA A 1 76 ? -6.464 3.825 22.979 1.00 97.75 76 ALA A N 1
ATOM 579 C CA . ALA A 1 76 ? -6.564 5.249 23.290 1.00 97.75 76 ALA A CA 1
ATOM 580 C C . ALA A 1 76 ? -8.009 5.663 23.610 1.00 97.75 76 ALA A C 1
ATOM 582 O O . ALA A 1 76 ? -8.245 6.359 24.599 1.00 97.75 76 ALA A O 1
ATOM 583 N N . CYS A 1 77 ? -8.984 5.192 22.825 1.00 98.25 77 CYS A N 1
ATOM 584 C CA . CYS A 1 77 ? -10.402 5.442 23.086 1.00 98.25 77 CYS A CA 1
ATOM 585 C C . CYS A 1 77 ? -10.851 4.850 24.429 1.00 98.25 77 CYS A C 1
ATOM 587 O O . CYS A 1 77 ? -11.511 5.539 25.208 1.00 98.25 77 CYS A O 1
ATOM 589 N N . LEU A 1 78 ? -10.466 3.605 24.730 1.00 98.25 78 LEU A N 1
ATOM 590 C CA . LEU A 1 78 ? -10.791 2.960 26.007 1.00 98.25 78 LEU A CA 1
ATOM 591 C C . LEU A 1 78 ? -10.195 3.721 27.198 1.00 98.25 78 LEU A C 1
ATOM 593 O O . LEU A 1 78 ? -10.887 3.966 28.187 1.00 98.25 78 LEU A O 1
ATOM 597 N N . PHE A 1 79 ? -8.932 4.135 27.090 1.00 98.00 79 PHE A N 1
ATOM 598 C CA . PHE A 1 79 ? -8.253 4.879 28.147 1.00 98.00 79 PHE A CA 1
ATOM 599 C C . PHE A 1 79 ? -8.873 6.264 28.370 1.00 98.00 79 PHE A C 1
ATOM 601 O O . PHE A 1 79 ? -9.054 6.685 29.511 1.00 98.00 79 PHE A O 1
ATOM 608 N N . LEU A 1 80 ? -9.258 6.955 27.295 1.00 98.19 80 LEU A N 1
ATOM 609 C CA . LEU A 1 80 ? -9.914 8.260 27.370 1.00 98.19 80 LEU A CA 1
ATOM 610 C C . LEU A 1 80 ? -11.280 8.172 28.063 1.00 98.19 80 LEU A C 1
ATOM 612 O O . LEU A 1 80 ? -11.581 8.997 28.924 1.00 98.19 80 LEU A O 1
ATOM 616 N N . ILE A 1 81 ? -12.083 7.150 27.751 1.00 98.19 81 ILE A N 1
ATOM 617 C CA . ILE A 1 81 ? -13.368 6.907 28.425 1.00 98.19 81 ILE A CA 1
ATOM 618 C C . ILE A 1 81 ? -13.149 6.655 29.922 1.00 98.19 81 ILE A C 1
ATOM 620 O O . ILE A 1 81 ? -13.825 7.258 30.757 1.00 98.19 81 ILE A O 1
ATOM 624 N N . LEU A 1 82 ? -12.178 5.807 30.268 1.00 97.88 82 LEU A N 1
ATOM 625 C CA . LEU A 1 82 ? -11.834 5.514 31.659 1.00 97.88 82 LEU A CA 1
ATOM 626 C C . LEU A 1 82 ? -11.403 6.778 32.416 1.00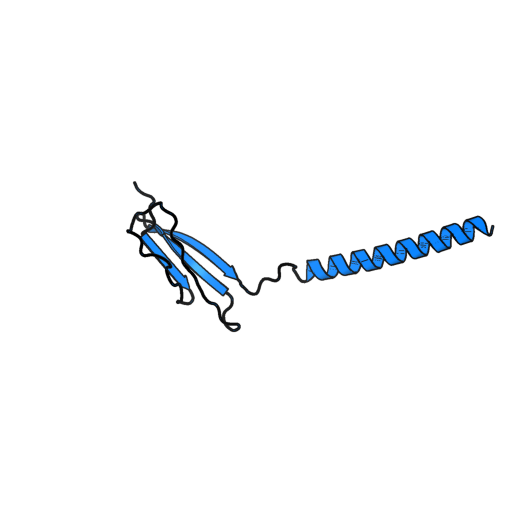 97.88 82 LEU A C 1
ATOM 628 O O . LEU A 1 82 ? -11.857 7.011 33.536 1.00 97.88 82 LEU A O 1
ATOM 632 N N . LEU A 1 83 ? -10.587 7.629 31.793 1.00 97.81 83 LEU A N 1
ATOM 633 C CA . LEU A 1 83 ? -10.130 8.886 32.380 1.00 97.81 83 LEU A CA 1
ATOM 634 C C . LEU A 1 83 ? -11.291 9.859 32.639 1.00 97.81 83 LEU A C 1
ATOM 636 O O . LEU A 1 83 ? -11.362 10.445 33.718 1.00 97.81 83 LEU A O 1
ATOM 640 N N . ILE A 1 84 ? -12.237 9.985 31.703 1.00 97.62 84 ILE A N 1
ATOM 641 C CA . ILE A 1 84 ? -13.439 10.813 31.895 1.00 97.62 84 ILE A CA 1
ATOM 642 C C . ILE A 1 84 ? -14.260 10.309 33.088 1.00 97.62 84 ILE A C 1
ATOM 644 O O . ILE A 1 84 ? -14.663 11.109 33.931 1.00 97.62 84 ILE A O 1
ATOM 648 N N . ILE A 1 85 ? -14.475 8.994 33.197 1.00 97.31 85 ILE A N 1
ATOM 649 C CA . ILE A 1 85 ? -15.221 8.397 34.315 1.00 97.31 85 ILE A CA 1
ATOM 650 C C . ILE A 1 85 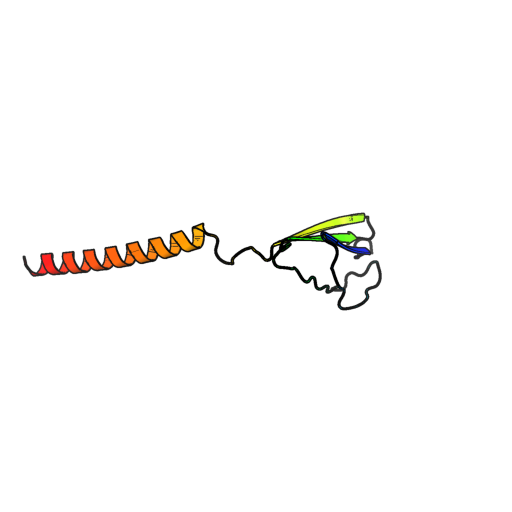? -14.537 8.711 35.651 1.00 97.31 85 ILE A C 1
ATOM 652 O O . ILE A 1 85 ? -15.202 9.143 36.594 1.00 97.31 85 ILE A O 1
ATOM 656 N N . LEU A 1 86 ? -13.214 8.545 35.730 1.00 96.56 86 LEU A N 1
ATOM 657 C CA . LEU A 1 86 ? -12.451 8.844 36.943 1.00 96.56 86 LEU A CA 1
ATOM 658 C C . LEU A 1 86 ? -12.539 10.321 37.334 1.00 96.56 86 LEU A C 1
ATOM 660 O O . LEU A 1 86 ? -12.729 10.616 38.511 1.00 96.56 86 LEU A O 1
ATOM 664 N N . ILE A 1 87 ? -12.458 11.241 36.368 1.00 96.62 87 ILE A N 1
ATOM 665 C CA . ILE A 1 87 ? -12.607 12.680 36.625 1.00 96.62 87 ILE A CA 1
ATOM 666 C C . ILE A 1 87 ? -14.000 12.987 37.175 1.00 96.62 87 ILE A C 1
ATOM 668 O O . ILE A 1 87 ? -14.117 13.699 38.170 1.00 96.62 87 ILE A O 1
ATOM 672 N N . VAL A 1 88 ? -15.054 12.433 36.570 1.00 96.00 88 VAL A N 1
ATOM 673 C CA . VAL A 1 88 ? -16.428 12.636 37.046 1.00 96.00 88 VAL A CA 1
ATOM 674 C C . VAL A 1 88 ? -16.576 12.132 38.480 1.00 96.00 88 VAL A C 1
ATOM 676 O O . VAL A 1 88 ? -17.076 12.867 39.326 1.00 96.00 88 VAL A O 1
ATOM 679 N N . ILE A 1 89 ? -16.098 10.921 38.783 1.00 95.75 89 ILE A N 1
ATOM 680 C CA . ILE A 1 89 ? -16.133 10.372 40.147 1.00 95.75 89 ILE A CA 1
ATOM 681 C C . ILE A 1 89 ? -15.359 11.275 41.109 1.00 95.75 89 ILE A C 1
ATOM 683 O O . ILE A 1 89 ? -15.864 11.602 42.180 1.00 95.75 89 ILE A O 1
ATOM 687 N N . TRP A 1 90 ? -14.161 11.712 40.727 1.00 95.56 90 TRP A N 1
ATOM 688 C CA . TRP A 1 90 ? -13.317 12.551 41.569 1.00 95.56 90 TRP A CA 1
ATOM 689 C C . TRP A 1 90 ? -13.990 13.887 41.905 1.00 95.56 90 TRP A C 1
ATOM 691 O O . TRP A 1 90 ? -14.065 14.257 43.074 1.00 95.56 90 TRP A O 1
ATOM 701 N N . VAL A 1 91 ? -14.581 14.560 40.914 1.00 95.19 91 VAL A N 1
ATOM 702 C CA . VAL A 1 91 ? -15.344 15.803 41.123 1.00 95.19 91 VAL A CA 1
ATOM 703 C C . VAL A 1 91 ? -16.557 15.572 42.032 1.00 95.19 91 VAL A C 1
ATOM 705 O O . VAL A 1 91 ? -16.808 16.371 42.933 1.00 95.19 91 VAL A O 1
ATOM 708 N N . GLN A 1 92 ? -17.294 14.473 41.842 1.00 91.06 92 GLN A N 1
ATOM 709 C CA . GLN A 1 92 ? -18.445 14.132 42.689 1.00 91.06 92 GLN A CA 1
ATOM 710 C C . GLN A 1 92 ? -18.035 13.865 44.143 1.00 91.06 92 GLN A C 1
ATOM 712 O O . GLN A 1 92 ? -18.739 14.278 45.062 1.00 91.06 92 GLN A O 1
ATOM 717 N N . MET A 1 93 ? -16.900 13.199 44.360 1.00 89.06 93 MET A N 1
ATOM 718 C CA . MET A 1 93 ? -16.363 12.939 45.698 1.00 89.06 93 MET A CA 1
ATOM 719 C C . MET A 1 93 ? -15.932 14.240 46.382 1.00 89.06 93 MET A C 1
ATOM 721 O O . MET A 1 93 ? -16.311 14.472 47.526 1.00 89.06 93 MET A O 1
ATOM 725 N N . VAL A 1 94 ? -15.216 15.120 45.673 1.00 89.75 94 VAL A N 1
ATOM 726 C CA . VAL A 1 94 ? -14.773 16.418 46.211 1.00 89.75 94 VAL A CA 1
ATOM 727 C C . VAL A 1 94 ? -15.958 17.319 46.566 1.00 89.75 94 VAL A C 1
ATOM 729 O O . VAL A 1 94 ? -15.928 17.956 47.606 1.00 89.75 94 VAL A O 1
ATOM 732 N N . HIS A 1 95 ? -17.021 17.353 45.758 1.00 77.44 95 HIS A N 1
ATOM 733 C CA . HIS A 1 95 ? -18.207 18.166 46.063 1.00 77.44 95 HIS A CA 1
ATOM 734 C C . HIS A 1 95 ? -19.057 17.598 47.220 1.00 77.44 95 HIS A C 1
ATOM 736 O O . HIS A 1 95 ? -19.815 18.330 47.851 1.00 77.44 95 HIS A O 1
ATOM 742 N N . LYS A 1 96 ? -19.010 16.284 47.476 1.00 69.44 96 LYS A N 1
ATOM 743 C CA . LYS A 1 96 ? -19.774 15.650 48.568 1.00 69.44 96 LYS A CA 1
ATOM 744 C C . LYS A 1 96 ? -19.067 15.676 49.928 1.00 69.44 96 LYS A C 1
ATOM 746 O O . LYS A 1 96 ? -19.685 15.254 50.904 1.00 69.44 96 LYS A O 1
ATOM 751 N N . THR A 1 97 ? -17.812 16.116 49.978 1.00 55.72 97 THR A N 1
ATOM 752 C CA . THR A 1 97 ? -17.012 16.242 51.207 1.00 55.72 97 THR A CA 1
ATOM 753 C C . THR A 1 97 ? -17.079 17.674 51.716 1.00 55.72 97 THR A C 1
ATOM 755 O O . THR A 1 97 ? -17.179 17.848 52.949 1.00 55.72 97 THR A O 1
#

Sequence (97 aa):
MQTGLLSMRSTPEGLVLRSPFVAGTNEEVTATYSASCCEPRVTITAYDLNRNQRTLQLNVDDPWLSEYGIATVVLACLFLILLIILIVIWVQMVHKT

Organism: Polypedilum vanderplanki (NCBI:txid319348)

Mean predicted aligned error: 10.29 Å

Solvent-accessible surface area (backbone atoms only — not comparable to full-atom values): 5845 Å² total; per-residue (Å²): 142,73,75,12,44,51,50,75,50,37,46,66,79,61,66,43,67,77,61,92,78,63,70,51,38,84,69,92,80,58,66,49,70,82,70,49,99,89,49,42,58,38,37,38,39,37,29,30,69,71,68,50,76,49,75,48,78,45,58,73,75,65,58,97,58,50,75,67,52,54,54,50,53,53,50,51,53,54,50,51,54,52,50,52,50,52,50,53,52,50,53,54,52,63,74,75,106

Secondary structure (DSSP, 8-state):
----EEEEEEESS-EEESS---TTB-S---EEE--BTTB-EEEEEEEETT--EEEEEEETT--SS-HHHHHHHHHHHHHHHHHHHHHHHHHHHHHH-

Radius of gyration: 26.34 Å; Cα contacts (8 Å, |Δi|>4): 112; chains: 1; bounding box: 42×33×79 Å